Protein AF-A0A8S9N437-F1 (afdb_monomer_lite)

Sequence (147 aa):
MIDHMNKPCNQEIRNRLTKNLKIRWSSGLNLDCKSSNGLSLASIFQLKSTPFFQSKDMLFELHMILFIYALKLREKAMVLASKDMVESTKAYREAGVFDYVCKIGLTDWSYIEKFPELTSPVCSSLKLICLAERQQIRPKRRGQVQF

pLDDT: mean 73.29, std 17.59, range [35.19, 94.38]

Foldseek 3Di:
DPDPPPDCVVVVVLQVVLVPPPDWDFAPQLFPPPPDDDDDPPNRPPPDPTDTDDDSDPLVVVLVVLLVQLVVLQVVLVVCLVPPLVSSLVSLVVSLSLVVLLPSDPVDCVVCNRHVCSHNVNSVVSNVVSVVVSVVSDPDPPDPDDD

Organism: Brassica cretica (NCBI:txid69181)

Radius of gyration: 20.95 Å; chains: 1; bounding box: 48×36×81 Å

Secondary structure (DSSP, 8-state):
-------THHHHHHHHHHHH----B--S--------SSS-HHHHT----PPPB----HHHHHHHHHHHHHHHHHHHHHHHTTT-HHHHHHHHHHGGGHHHHTTS----HHHHHH-GGGSHHHHHHHHHHHHHHHHH-----S-----

Structure (mmCIF, N/CA/C/O backbone):
data_AF-A0A8S9N437-F1
#
_entry.id   AF-A0A8S9N437-F1
#
loop_
_atom_site.group_PDB
_atom_site.id
_atom_site.type_symbol
_atom_site.label_atom_id
_atom_site.label_alt_id
_atom_site.label_comp_id
_atom_site.label_asym_id
_atom_site.label_entity_id
_atom_site.label_seq_id
_atom_site.pdbx_PDB_ins_code
_atom_site.Cartn_x
_atom_site.Cartn_y
_atom_site.Cartn_z
_atom_site.occupancy
_atom_site.B_iso_or_equiv
_atom_site.auth_seq_id
_atom_site.auth_comp_id
_atom_site.auth_asym_id
_atom_site.auth_atom_id
_atom_site.pdbx_PDB_model_num
ATOM 1 N N . MET A 1 1 ? -12.269 -1.962 -41.801 1.00 38.72 1 MET A N 1
ATOM 2 C CA . MET A 1 1 ? -12.223 -0.515 -41.491 1.00 38.72 1 MET A CA 1
ATOM 3 C C . MET A 1 1 ? -12.078 -0.317 -39.977 1.00 38.72 1 MET A C 1
ATOM 5 O O . MET A 1 1 ? -12.965 0.223 -39.334 1.00 38.72 1 MET A O 1
ATOM 9 N N . ILE A 1 2 ? -10.984 -0.816 -39.389 1.00 43.50 2 ILE A N 1
ATOM 10 C CA . ILE A 1 2 ? -10.675 -0.698 -37.951 1.00 43.50 2 ILE A CA 1
ATOM 11 C C . ILE A 1 2 ? -9.172 -0.401 -37.848 1.00 43.50 2 ILE A C 1
ATOM 13 O O . ILE A 1 2 ? -8.406 -1.241 -37.414 1.00 43.50 2 ILE A O 1
ATOM 17 N N . ASP A 1 3 ? -8.738 0.766 -38.329 1.00 45.84 3 ASP A N 1
ATOM 18 C CA . ASP A 1 3 ? -7.312 1.161 -38.297 1.00 45.84 3 ASP A CA 1
ATOM 19 C C . ASP A 1 3 ? -7.077 2.583 -37.755 1.00 45.84 3 ASP A C 1
ATOM 21 O O . ASP A 1 3 ? -5.968 3.105 -37.793 1.00 45.84 3 ASP A O 1
ATOM 25 N N . HIS A 1 4 ? -8.096 3.233 -37.180 1.00 41.16 4 HIS A N 1
ATOM 26 C CA . HIS A 1 4 ? -7.992 4.645 -36.773 1.00 41.16 4 HIS A CA 1
ATOM 27 C C . HIS A 1 4 ? -7.959 4.914 -35.259 1.00 41.16 4 HIS A C 1
ATOM 29 O O . HIS A 1 4 ? -7.945 6.076 -34.856 1.00 41.16 4 HIS A O 1
ATOM 35 N N . MET A 1 5 ? -7.891 3.885 -34.406 1.00 42.06 5 MET A N 1
ATOM 36 C CA . MET A 1 5 ? -7.830 4.077 -32.942 1.00 42.06 5 MET A CA 1
ATOM 37 C C . MET A 1 5 ? -6.407 4.088 -32.356 1.00 42.06 5 MET A C 1
ATOM 39 O O . MET A 1 5 ? -6.234 4.460 -31.198 1.00 42.06 5 MET A O 1
ATOM 43 N N . ASN A 1 6 ? -5.366 3.802 -33.146 1.00 46.22 6 ASN A N 1
ATOM 44 C CA . ASN A 1 6 ? -3.968 3.977 -32.730 1.00 46.22 6 ASN A CA 1
ATOM 45 C C . ASN A 1 6 ? -3.497 5.420 -32.986 1.00 46.22 6 ASN A C 1
ATOM 47 O O . ASN A 1 6 ? -2.620 5.690 -33.805 1.00 46.22 6 ASN A O 1
ATOM 51 N N . LYS A 1 7 ? -4.113 6.392 -32.303 1.00 51.38 7 LYS A N 1
ATOM 52 C CA . LYS A 1 7 ? -3.653 7.788 -32.351 1.00 51.38 7 LYS A CA 1
ATOM 53 C C . LYS A 1 7 ? -2.394 7.960 -31.475 1.00 51.38 7 LYS A C 1
ATOM 55 O O . LYS A 1 7 ? -2.462 7.681 -30.277 1.00 51.38 7 LYS A O 1
ATOM 60 N N . PRO A 1 8 ? -1.293 8.542 -31.993 1.00 50.16 8 PRO A N 1
ATOM 61 C CA . PRO A 1 8 ? -0.076 8.857 -31.221 1.00 50.16 8 PRO A CA 1
ATOM 62 C C . PRO A 1 8 ? -0.289 9.896 -30.098 1.00 50.16 8 PRO A C 1
ATOM 64 O O . PRO A 1 8 ? 0.583 10.098 -29.252 1.00 50.16 8 PRO A O 1
ATOM 67 N N . CYS A 1 9 ? -1.482 10.498 -30.032 1.00 50.41 9 CYS A N 1
ATOM 68 C CA . CYS A 1 9 ? -1.917 11.460 -29.017 1.00 50.41 9 CYS A CA 1
ATOM 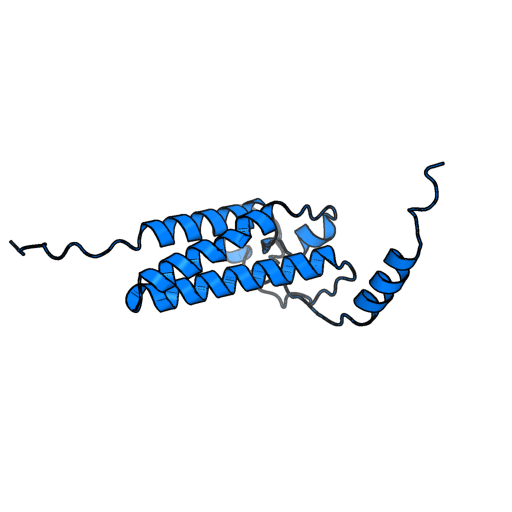69 C C . CYS A 1 9 ? -1.724 10.953 -27.571 1.00 50.41 9 CYS A C 1
ATOM 71 O O . CYS A 1 9 ? -1.392 11.723 -26.672 1.00 50.41 9 CYS A O 1
ATOM 73 N N . ASN A 1 10 ? -1.845 9.640 -27.341 1.00 61.31 10 ASN A N 1
ATOM 74 C CA . ASN A 1 10 ? -1.710 9.062 -26.001 1.00 61.31 10 ASN A CA 1
ATOM 75 C C . ASN A 1 10 ? -0.246 8.843 -25.564 1.00 61.31 10 ASN A C 1
ATOM 77 O O . ASN A 1 10 ? 0.025 8.577 -24.393 1.00 61.31 10 ASN A O 1
ATOM 81 N N . GLN A 1 11 ? 0.716 8.916 -26.488 1.00 64.69 11 GLN A N 1
ATOM 82 C CA . GLN A 1 11 ? 2.136 8.776 -26.158 1.00 64.69 11 GLN A CA 1
ATOM 83 C C . GLN A 1 11 ? 2.769 10.139 -25.877 1.00 64.69 11 GLN A C 1
ATOM 85 O O . GLN A 1 11 ? 3.528 10.278 -24.925 1.00 64.69 11 GLN A O 1
ATOM 90 N N . GLU A 1 12 ? 2.422 11.165 -26.652 1.00 68.38 12 GLU A N 1
ATOM 91 C CA . GLU A 1 12 ? 2.984 12.507 -26.486 1.00 68.38 12 GLU A CA 1
ATOM 92 C C . GLU A 1 12 ? 2.503 13.193 -25.199 1.00 68.38 12 GLU A C 1
ATOM 94 O O . GLU A 1 12 ? 3.316 13.739 -24.452 1.00 68.38 12 GLU A O 1
ATOM 99 N N . ILE A 1 13 ? 1.209 13.084 -24.872 1.00 69.19 13 ILE A N 1
ATOM 100 C CA . ILE A 1 13 ? 0.659 13.577 -23.598 1.00 69.19 13 ILE A CA 1
ATOM 101 C C . ILE A 1 13 ? 1.309 12.847 -22.418 1.00 69.19 13 ILE A C 1
ATOM 103 O O . ILE A 1 13 ? 1.771 13.488 -21.475 1.00 69.19 13 ILE A O 1
ATOM 107 N N . ARG A 1 14 ? 1.419 11.516 -22.498 1.00 65.75 14 ARG A N 1
ATOM 108 C CA . ARG A 1 14 ? 2.092 10.695 -21.483 1.00 65.75 14 ARG A CA 1
ATOM 109 C C . ARG A 1 14 ? 3.543 11.121 -21.294 1.00 65.75 14 ARG A C 1
ATOM 111 O O . ARG A 1 14 ? 3.943 11.354 -20.164 1.00 65.75 14 ARG A O 1
ATOM 118 N N . ASN A 1 15 ? 4.285 11.308 -22.386 1.00 67.44 15 ASN A N 1
ATOM 119 C CA . ASN A 1 15 ? 5.676 11.761 -22.373 1.00 67.44 15 ASN A CA 1
ATOM 120 C C . ASN A 1 15 ? 5.829 13.179 -21.795 1.00 67.44 15 ASN A C 1
ATOM 122 O O . ASN A 1 15 ? 6.826 13.462 -21.134 1.00 67.44 15 ASN A O 1
ATOM 126 N N . ARG A 1 16 ? 4.869 14.088 -22.027 1.00 66.69 16 ARG A N 1
ATOM 127 C CA . ARG A 1 16 ? 4.863 15.430 -21.411 1.00 66.69 16 ARG A CA 1
ATOM 128 C C . ARG A 1 16 ? 4.577 15.370 -19.911 1.00 66.69 16 ARG A C 1
ATOM 130 O O . ARG A 1 16 ? 5.215 16.100 -19.156 1.00 66.69 16 ARG A O 1
ATOM 137 N N . LEU A 1 17 ? 3.654 14.509 -19.483 1.00 65.50 17 LEU A N 1
ATOM 138 C CA . LEU A 1 17 ? 3.345 14.299 -18.067 1.00 65.50 17 LEU A CA 1
ATOM 139 C C . LEU A 1 17 ? 4.536 13.665 -17.331 1.00 65.50 17 LEU A C 1
ATOM 141 O O . LEU A 1 17 ? 4.938 14.169 -16.285 1.00 65.50 17 LEU A O 1
ATOM 145 N N . THR A 1 18 ? 5.180 12.646 -17.911 1.00 63.81 18 THR A N 1
ATOM 146 C CA . THR A 1 18 ? 6.359 11.991 -17.314 1.00 63.81 18 THR A CA 1
ATOM 147 C C . THR A 1 18 ? 7.620 12.840 -17.348 1.00 63.81 18 THR A C 1
ATOM 149 O O . THR A 1 18 ? 8.387 12.798 -16.392 1.00 63.81 18 THR A O 1
ATOM 152 N N . LYS A 1 19 ? 7.847 13.664 -18.384 1.00 65.50 19 LYS A N 1
ATOM 153 C CA . LYS A 1 19 ? 9.018 14.567 -18.432 1.00 65.50 19 LYS A CA 1
ATOM 154 C C . LYS A 1 19 ? 9.063 15.567 -17.273 1.00 65.50 19 LYS A C 1
ATOM 156 O O . LYS A 1 19 ? 10.154 15.976 -16.881 1.00 65.50 19 LYS A O 1
ATOM 161 N N . ASN A 1 20 ? 7.907 15.964 -16.744 1.00 68.50 20 ASN A N 1
ATOM 162 C CA . ASN A 1 20 ? 7.816 16.943 -15.660 1.00 68.50 20 ASN A CA 1
ATOM 163 C C . ASN A 1 20 ? 7.720 16.307 -14.264 1.00 68.50 20 ASN A C 1
ATOM 165 O O . ASN A 1 20 ? 7.876 17.014 -13.268 1.00 68.50 20 ASN A O 1
ATOM 169 N N . LEU A 1 21 ? 7.501 14.991 -14.171 1.00 69.12 21 LEU A N 1
ATOM 170 C CA . LEU A 1 21 ? 7.487 14.266 -12.903 1.00 69.12 21 LEU A CA 1
ATOM 171 C C . LEU A 1 21 ? 8.913 14.150 -12.352 1.00 69.12 21 LEU A C 1
ATOM 173 O O . LEU A 1 21 ? 9.730 13.354 -12.811 1.00 69.12 21 LEU A O 1
ATOM 177 N N . LYS A 1 22 ? 9.213 14.979 -11.348 1.00 76.62 22 LYS A N 1
ATOM 178 C CA . LYS A 1 22 ? 10.481 14.988 -10.598 1.00 76.62 22 LYS A CA 1
ATOM 179 C C . LYS A 1 22 ? 10.322 14.362 -9.211 1.00 76.62 22 LYS A C 1
ATOM 181 O O . LYS A 1 22 ? 10.888 14.859 -8.238 1.00 76.62 22 LYS A O 1
ATOM 186 N N . ILE A 1 23 ? 9.512 13.311 -9.103 1.00 82.56 23 ILE A N 1
ATOM 187 C CA . ILE A 1 23 ? 9.327 12.607 -7.834 1.00 82.56 23 ILE A CA 1
ATOM 188 C C . ILE A 1 23 ? 10.497 11.642 -7.646 1.00 82.56 23 ILE A C 1
ATOM 190 O O . ILE A 1 23 ? 10.893 10.932 -8.567 1.00 82.56 23 ILE A O 1
ATOM 194 N N . ARG A 1 24 ? 11.093 11.666 -6.455 1.00 86.19 24 ARG A N 1
ATOM 195 C CA . ARG A 1 24 ? 12.152 10.743 -6.055 1.00 86.19 24 ARG A CA 1
ATOM 196 C C . ARG A 1 24 ? 11.654 9.919 -4.886 1.00 86.19 24 ARG A C 1
ATOM 198 O O . ARG A 1 24 ? 11.275 10.475 -3.859 1.00 86.19 24 ARG A O 1
ATOM 205 N N . TRP A 1 25 ? 11.700 8.611 -5.056 1.00 86.50 25 TRP A N 1
ATOM 206 C 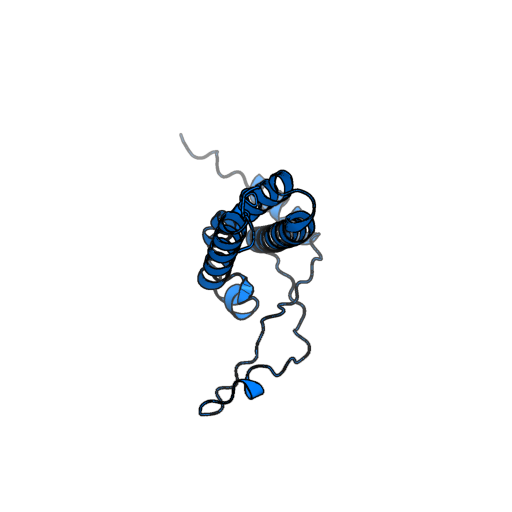CA . TRP A 1 25 ? 11.266 7.631 -4.081 1.00 86.50 25 TRP A CA 1
ATOM 207 C C . TRP A 1 25 ? 12.470 6.958 -3.445 1.00 86.50 25 TRP A C 1
ATOM 209 O O . TRP A 1 25 ? 13.471 6.699 -4.104 1.00 86.50 25 TRP A O 1
ATOM 219 N N . SER A 1 26 ? 12.365 6.652 -2.165 1.00 84.62 26 SER A N 1
ATOM 220 C CA . SER A 1 26 ? 13.325 5.832 -1.436 1.00 84.62 26 SER A CA 1
ATOM 221 C C . SER A 1 26 ? 12.544 4.705 -0.791 1.00 84.62 26 SER A C 1
ATOM 223 O O . SER A 1 26 ? 11.518 4.969 -0.160 1.00 84.62 26 SER A O 1
ATOM 225 N N . SER A 1 27 ? 13.015 3.474 -0.941 1.00 79.88 27 SER A N 1
ATOM 226 C CA . SER A 1 27 ? 12.407 2.355 -0.233 1.00 79.88 27 SER A CA 1
ATOM 227 C C . SER A 1 27 ? 12.917 2.310 1.204 1.00 79.88 27 SER A C 1
ATOM 229 O O . SER A 1 27 ? 14.106 2.502 1.463 1.00 79.88 27 SER A O 1
ATOM 231 N N . GLY A 1 28 ? 12.002 2.073 2.145 1.00 74.50 28 GLY A N 1
ATOM 232 C CA . GLY A 1 28 ? 12.336 1.798 3.546 1.00 74.50 28 GLY A CA 1
ATOM 233 C C . GLY A 1 28 ? 12.683 0.328 3.807 1.00 74.50 28 GLY A C 1
ATOM 234 O O . GLY A 1 28 ? 13.152 0.002 4.893 1.00 74.50 28 GLY A O 1
ATOM 235 N N . LEU A 1 29 ? 12.443 -0.549 2.826 1.00 70.12 29 LEU A N 1
ATOM 236 C CA . LEU A 1 29 ? 12.676 -1.993 2.897 1.00 70.12 29 LEU A CA 1
ATOM 237 C C . LEU A 1 29 ? 13.779 -2.462 1.938 1.00 70.12 29 LEU A C 1
ATOM 239 O O . LEU A 1 29 ? 13.970 -3.667 1.785 1.00 70.12 29 LEU A O 1
ATOM 243 N N . ASN A 1 30 ? 14.503 -1.540 1.296 1.00 64.81 30 ASN A N 1
ATOM 244 C CA . ASN A 1 30 ? 15.673 -1.852 0.481 1.00 64.81 30 ASN A CA 1
ATOM 245 C C . ASN A 1 30 ? 16.803 -2.310 1.409 1.00 64.81 30 ASN A C 1
ATOM 247 O O . ASN A 1 30 ? 17.610 -1.524 1.905 1.00 64.81 30 ASN A O 1
ATOM 251 N N . LEU A 1 31 ? 16.747 -3.595 1.735 1.00 57.50 31 LEU A N 1
ATOM 252 C CA . LEU A 1 31 ? 17.716 -4.300 2.544 1.00 57.50 31 LEU A CA 1
ATOM 253 C C . LEU A 1 31 ? 18.725 -4.886 1.565 1.00 57.50 31 LEU A C 1
ATOM 255 O O . LEU A 1 31 ? 18.382 -5.719 0.726 1.00 57.50 31 LEU A O 1
ATOM 259 N N . ASP A 1 32 ? 19.970 -4.436 1.665 1.00 52.19 32 ASP A N 1
ATOM 260 C CA . ASP A 1 32 ? 21.079 -5.014 0.919 1.00 52.19 32 ASP A CA 1
ATOM 261 C C . ASP A 1 32 ? 21.391 -6.370 1.576 1.00 52.19 32 ASP A C 1
ATOM 263 O O . ASP A 1 32 ? 22.220 -6.485 2.483 1.00 52.19 32 ASP A O 1
ATOM 267 N N . CYS A 1 33 ? 20.617 -7.395 1.207 1.00 44.94 33 CYS A N 1
ATOM 268 C CA . CYS A 1 33 ? 20.703 -8.740 1.762 1.00 44.94 33 CYS A CA 1
ATOM 269 C C . CYS A 1 33 ? 22.008 -9.402 1.308 1.00 44.94 33 CYS A C 1
ATOM 271 O O . CYS A 1 33 ? 22.023 -10.253 0.419 1.00 44.94 33 CYS A O 1
ATOM 273 N N . LYS A 1 34 ? 23.135 -9.047 1.930 1.00 45.25 34 LYS A N 1
ATOM 274 C CA . LYS A 1 34 ? 24.327 -9.886 1.845 1.00 45.25 34 LYS A CA 1
ATOM 275 C C . LYS A 1 34 ? 23.993 -11.198 2.536 1.00 45.25 34 LYS A C 1
ATOM 277 O O . LYS A 1 34 ? 23.784 -11.223 3.746 1.00 45.25 34 LYS A O 1
ATOM 282 N N . SER A 1 35 ? 23.936 -12.279 1.762 1.00 41.00 35 SER A N 1
ATOM 283 C CA . SER A 1 35 ? 23.831 -13.644 2.276 1.00 41.00 35 SER A CA 1
ATOM 284 C C . SER A 1 35 ? 25.073 -13.964 3.113 1.00 41.00 35 SER A C 1
ATOM 286 O O . SER A 1 35 ? 26.029 -14.558 2.626 1.00 41.00 35 SER A O 1
ATOM 288 N N . SER A 1 36 ? 25.091 -13.529 4.372 1.00 44.12 36 SER A N 1
ATOM 289 C CA . SER A 1 36 ? 26.020 -14.023 5.377 1.00 44.12 36 SER A CA 1
ATOM 290 C C . SER A 1 36 ? 25.347 -15.199 6.065 1.00 44.12 36 SER A C 1
ATOM 292 O O . SER A 1 36 ? 24.283 -15.046 6.663 1.00 44.12 36 SER A O 1
ATOM 294 N N . ASN A 1 37 ? 25.963 -16.361 5.918 1.00 47.84 37 ASN A N 1
ATOM 295 C CA . ASN A 1 37 ? 25.567 -17.660 6.439 1.00 47.84 37 ASN A CA 1
ATOM 296 C C . ASN A 1 37 ? 24.818 -17.575 7.784 1.00 47.84 37 ASN A C 1
ATOM 298 O O . ASN A 1 37 ? 25.361 -17.073 8.761 1.00 47.84 37 ASN A O 1
ATOM 302 N N . GLY A 1 38 ? 23.600 -18.123 7.816 1.00 52.38 38 GLY A N 1
ATOM 303 C CA . GLY A 1 38 ? 22.934 -18.635 9.017 1.00 52.38 38 GLY A CA 1
ATOM 304 C C . GLY A 1 38 ? 22.563 -17.631 10.119 1.00 52.38 38 GLY A C 1
ATOM 305 O O . GLY A 1 38 ? 23.382 -17.257 10.948 1.00 52.38 38 GLY A O 1
ATOM 306 N N . LEU A 1 39 ? 21.259 -17.360 10.233 1.00 49.50 39 LEU A N 1
ATOM 307 C CA . LEU A 1 39 ? 20.541 -17.052 11.487 1.00 49.50 39 LEU A CA 1
ATOM 308 C C . LEU A 1 39 ? 20.698 -15.664 12.138 1.00 49.50 39 LEU A C 1
ATOM 310 O O . LEU A 1 39 ? 20.004 -15.401 13.119 1.00 49.50 39 LEU A O 1
ATOM 314 N N . SER A 1 40 ? 21.495 -14.738 11.604 1.00 47.62 40 SER A N 1
ATOM 315 C CA . SER A 1 40 ? 21.533 -13.372 12.150 1.00 47.62 40 SER A CA 1
ATOM 316 C C . SER A 1 40 ? 20.550 -12.438 11.434 1.00 47.62 40 SER A C 1
ATOM 318 O O . SER A 1 40 ? 20.850 -11.887 10.380 1.00 47.62 40 SER A O 1
ATOM 320 N N . LEU A 1 41 ? 19.378 -12.192 12.034 1.00 49.62 41 LEU A N 1
ATOM 321 C CA . LEU A 1 41 ? 18.489 -11.088 11.623 1.00 49.62 41 LEU A CA 1
ATOM 322 C C . LEU A 1 41 ? 19.192 -9.720 11.733 1.00 49.62 41 LEU A C 1
ATOM 324 O O . LEU A 1 41 ? 18.832 -8.784 11.028 1.00 49.62 41 LEU A O 1
ATOM 328 N N . ALA A 1 42 ? 20.224 -9.602 12.577 1.00 48.12 42 ALA A N 1
ATOM 329 C CA . ALA A 1 42 ? 20.947 -8.356 12.814 1.00 48.12 42 ALA A CA 1
ATOM 330 C C . ALA A 1 42 ? 21.846 -7.924 11.639 1.00 48.12 42 ALA A C 1
ATOM 332 O O . ALA A 1 42 ? 22.106 -6.732 11.491 1.00 48.12 42 ALA A O 1
ATOM 333 N N . SER A 1 43 ? 22.298 -8.846 10.778 1.00 47.66 43 SER A N 1
ATOM 334 C CA . SER A 1 43 ? 23.051 -8.492 9.562 1.00 47.66 43 SER A CA 1
ATOM 335 C C . SER A 1 43 ? 22.155 -8.102 8.381 1.00 47.66 43 SER A C 1
ATOM 337 O O . SER A 1 43 ? 22.643 -7.461 7.453 1.00 47.66 43 SER A O 1
ATOM 339 N N . ILE A 1 44 ? 20.855 -8.421 8.437 1.00 51.94 44 ILE A N 1
ATOM 340 C CA . ILE A 1 44 ? 19.857 -8.071 7.410 1.00 51.94 44 ILE A CA 1
ATOM 341 C C . ILE A 1 44 ? 19.507 -6.576 7.474 1.00 51.94 44 ILE A C 1
ATOM 343 O O . ILE A 1 44 ? 19.315 -5.943 6.442 1.00 51.94 44 ILE A O 1
ATOM 347 N N . PHE A 1 45 ? 19.492 -5.977 8.668 1.00 51.00 45 PHE A N 1
ATOM 348 C CA . PHE A 1 45 ? 19.106 -4.576 8.881 1.00 51.00 45 PHE A CA 1
ATOM 349 C C . PHE A 1 45 ? 20.289 -3.596 8.881 1.00 51.00 45 PHE A C 1
ATOM 351 O O . PHE A 1 45 ? 20.326 -2.662 9.684 1.00 51.00 45 PHE A O 1
ATOM 358 N N . GLN A 1 46 ? 21.264 -3.758 7.980 1.00 50.84 46 GLN A N 1
ATOM 359 C CA . GLN A 1 46 ? 22.206 -2.664 7.723 1.00 50.84 46 GLN A CA 1
ATOM 360 C C . GLN A 1 46 ? 21.496 -1.582 6.908 1.00 50.84 46 GLN A C 1
ATOM 362 O O . GLN A 1 46 ? 21.553 -1.568 5.681 1.00 50.84 46 GLN A O 1
ATOM 367 N N . LEU A 1 47 ? 20.818 -0.672 7.613 1.00 50.69 47 LEU A N 1
ATOM 368 C CA . LEU A 1 47 ? 20.181 0.519 7.058 1.00 50.69 47 LEU A CA 1
ATOM 369 C C . LEU A 1 47 ? 21.263 1.484 6.538 1.00 50.69 47 LEU A C 1
ATOM 371 O O . LEU A 1 47 ? 21.581 2.496 7.159 1.00 50.69 47 LEU A O 1
ATOM 375 N N . LYS A 1 48 ? 21.902 1.156 5.412 1.00 53.53 48 LYS A N 1
ATOM 376 C CA . LYS A 1 48 ? 22.639 2.155 4.636 1.00 53.53 48 LYS A CA 1
ATOM 377 C C . LYS A 1 48 ? 21.630 3.107 4.000 1.00 53.53 48 LYS A C 1
ATOM 379 O O . LYS A 1 48 ? 20.508 2.713 3.703 1.00 53.53 48 LYS A O 1
ATOM 384 N N . SER A 1 49 ? 22.051 4.358 3.805 1.00 56.91 49 SER A N 1
ATOM 385 C CA . SER A 1 49 ? 21.300 5.380 3.064 1.00 56.91 49 SER A CA 1
ATOM 386 C C . SER A 1 49 ? 20.701 4.769 1.795 1.00 56.91 49 SER A C 1
ATOM 388 O O . SER A 1 49 ? 21.448 4.372 0.896 1.00 56.91 49 SER A O 1
ATOM 390 N N . THR A 1 50 ? 19.374 4.629 1.750 1.00 61.94 50 THR A N 1
ATOM 391 C CA . THR A 1 50 ? 18.708 4.018 0.604 1.00 61.94 50 THR A CA 1
ATOM 392 C C . THR A 1 50 ? 18.740 5.009 -0.558 1.00 61.94 50 THR A C 1
ATOM 394 O O . THR A 1 50 ? 18.362 6.175 -0.398 1.00 61.94 50 THR A O 1
ATOM 397 N N . PRO A 1 51 ? 19.258 4.608 -1.732 1.00 73.19 51 PRO A N 1
ATOM 398 C CA . PRO A 1 51 ? 19.401 5.522 -2.851 1.00 73.19 51 PRO A CA 1
ATOM 399 C C . PRO A 1 51 ? 18.023 5.989 -3.320 1.00 73.19 51 PRO A C 1
ATOM 401 O O . PRO A 1 51 ? 17.089 5.200 -3.462 1.00 73.19 51 PRO A O 1
ATOM 404 N N . PHE A 1 52 ? 17.905 7.287 -3.593 1.00 80.88 52 PHE A N 1
ATOM 405 C CA . PHE A 1 52 ? 16.708 7.826 -4.220 1.00 80.88 52 PHE A CA 1
ATOM 406 C C . PHE A 1 52 ? 16.611 7.341 -5.663 1.00 80.88 52 PHE A C 1
ATOM 408 O O . PHE A 1 52 ? 17.553 7.466 -6.446 1.00 80.88 52 PHE A O 1
ATOM 415 N N . PHE A 1 53 ? 15.436 6.853 -6.026 1.00 80.62 53 PHE A N 1
ATOM 416 C CA . PHE A 1 53 ? 15.107 6.369 -7.347 1.00 80.62 53 PHE A CA 1
ATOM 417 C C . PHE A 1 53 ? 13.985 7.212 -7.954 1.00 80.62 53 PHE A C 1
ATOM 419 O O . PHE A 1 53 ? 12.991 7.530 -7.303 1.00 80.62 53 PHE A O 1
ATOM 426 N N . GLN A 1 54 ? 14.153 7.582 -9.217 1.00 82.94 54 GLN A N 1
ATOM 427 C CA . GLN A 1 54 ? 13.141 8.282 -9.997 1.00 82.94 54 GLN A CA 1
ATOM 428 C C . GLN A 1 54 ? 12.663 7.347 -11.101 1.00 82.94 54 GLN A C 1
ATOM 430 O O . GLN A 1 54 ? 13.473 6.871 -11.900 1.00 82.94 54 GLN A O 1
ATOM 435 N N . SER A 1 55 ? 11.355 7.111 -11.160 1.00 79.81 55 SER A N 1
ATOM 436 C CA . SER A 1 55 ? 10.747 6.376 -12.260 1.00 79.81 55 SER A CA 1
ATOM 437 C C . SER A 1 55 ? 10.293 7.334 -13.355 1.00 79.81 55 SER A C 1
ATOM 439 O O . SER A 1 55 ? 9.919 8.477 -13.101 1.00 79.81 55 SER A O 1
ATOM 441 N N . LYS A 1 56 ? 10.326 6.863 -14.603 1.00 79.75 56 LYS A N 1
ATOM 442 C CA . LYS A 1 56 ? 9.647 7.524 -15.731 1.00 79.75 56 LYS A CA 1
ATOM 443 C C . LYS A 1 56 ? 8.337 6.822 -16.090 1.00 79.75 56 LYS A C 1
ATOM 445 O O . LYS A 1 56 ? 7.679 7.227 -17.045 1.00 79.75 56 LYS A O 1
ATOM 450 N N . ASP A 1 57 ? 7.981 5.767 -15.363 1.00 80.06 57 ASP A N 1
ATOM 451 C CA . ASP A 1 57 ? 6.774 4.987 -15.593 1.00 80.06 57 ASP A CA 1
ATOM 452 C C . ASP A 1 57 ? 5.615 5.520 -14.740 1.00 80.06 57 ASP A C 1
ATOM 454 O O . ASP A 1 57 ? 5.633 5.451 -13.512 1.00 80.06 57 ASP A O 1
ATOM 458 N N . MET A 1 58 ? 4.571 6.021 -15.406 1.00 82.06 58 MET A N 1
ATOM 459 C CA . MET A 1 58 ? 3.351 6.506 -14.752 1.00 82.06 58 MET A CA 1
ATOM 460 C C . MET A 1 58 ? 2.651 5.430 -13.921 1.00 82.06 58 MET A C 1
ATOM 462 O O . MET A 1 58 ? 2.030 5.762 -12.914 1.00 82.06 58 MET A O 1
ATOM 466 N N . LEU A 1 59 ? 2.707 4.161 -14.341 1.00 82.31 59 LEU A N 1
ATOM 467 C CA . LEU A 1 59 ? 2.067 3.072 -13.604 1.00 82.31 59 LEU A CA 1
ATOM 468 C C . LEU A 1 59 ? 2.795 2.795 -12.290 1.00 82.31 59 LEU A C 1
ATOM 470 O O . LEU A 1 59 ? 2.141 2.489 -11.293 1.00 82.31 59 LEU A O 1
ATOM 474 N N . PHE A 1 60 ? 4.121 2.949 -12.273 1.00 83.50 60 PHE A N 1
ATOM 475 C CA . PHE A 1 60 ? 4.910 2.890 -11.045 1.00 83.50 60 PHE A CA 1
ATOM 476 C C . PHE A 1 60 ? 4.582 4.067 -10.116 1.00 83.50 60 PHE A C 1
ATOM 478 O O . PHE A 1 60 ? 4.322 3.867 -8.933 1.00 83.50 60 PHE A O 1
ATOM 485 N N . GLU A 1 61 ? 4.531 5.291 -10.647 1.00 86.00 61 GLU A N 1
ATOM 486 C CA . GLU A 1 61 ? 4.194 6.482 -9.853 1.00 86.00 61 GLU A CA 1
ATOM 487 C C . GLU A 1 61 ? 2.791 6.375 -9.234 1.00 86.00 61 GLU A C 1
ATOM 489 O O . GLU A 1 61 ? 2.599 6.630 -8.043 1.00 86.00 61 GLU A O 1
ATOM 494 N N . LEU A 1 62 ? 1.807 5.922 -10.018 1.00 85.44 62 LEU A N 1
ATOM 495 C CA . LEU A 1 62 ? 0.449 5.677 -9.534 1.00 85.44 62 LEU A CA 1
ATOM 496 C C . LEU A 1 62 ? 0.423 4.604 -8.438 1.00 85.44 62 LEU A C 1
ATOM 498 O O . LEU A 1 62 ? -0.256 4.785 -7.428 1.00 85.44 62 LEU A O 1
ATOM 502 N N . HIS A 1 63 ? 1.172 3.513 -8.610 1.00 86.19 63 HIS A N 1
ATOM 503 C CA . HIS A 1 63 ? 1.324 2.482 -7.584 1.00 86.19 63 HIS A CA 1
ATOM 504 C C . HIS A 1 63 ? 1.852 3.041 -6.271 1.00 86.19 63 HIS A C 1
ATOM 506 O O . HIS A 1 63 ? 1.251 2.800 -5.226 1.00 86.19 63 HIS A O 1
ATOM 512 N N . MET A 1 64 ? 2.954 3.794 -6.329 1.00 87.38 64 MET A N 1
ATOM 513 C CA . MET A 1 64 ? 3.583 4.389 -5.151 1.00 87.38 64 MET A CA 1
ATOM 514 C C . MET A 1 64 ? 2.609 5.299 -4.405 1.00 87.38 64 MET A C 1
ATOM 516 O O . MET A 1 64 ? 2.452 5.189 -3.188 1.00 87.38 64 MET A O 1
ATOM 520 N N . ILE A 1 65 ? 1.900 6.162 -5.135 1.00 90.19 65 ILE A N 1
ATOM 521 C CA . ILE A 1 65 ? 0.921 7.080 -4.548 1.00 90.19 65 ILE A CA 1
ATOM 522 C C . ILE A 1 65 ? -0.239 6.309 -3.906 1.00 90.19 65 ILE A C 1
ATOM 524 O O . ILE A 1 65 ? -0.615 6.615 -2.774 1.00 90.19 65 ILE A O 1
ATOM 528 N N . LEU A 1 66 ? -0.790 5.297 -4.584 1.00 90.31 66 LEU A N 1
ATOM 529 C CA . LEU A 1 66 ? -1.879 4.478 -4.042 1.00 90.31 66 LEU A CA 1
ATOM 530 C C . LEU A 1 66 ? -1.442 3.690 -2.805 1.00 90.31 66 LEU A C 1
ATOM 532 O O . LEU A 1 66 ? -2.203 3.603 -1.842 1.00 90.31 66 LEU A O 1
ATOM 536 N N . PHE A 1 67 ? -0.220 3.158 -2.805 1.00 89.06 67 PHE A N 1
ATOM 537 C CA . PHE A 1 67 ? 0.352 2.452 -1.664 1.00 89.06 67 PHE A CA 1
ATOM 538 C C . PHE A 1 67 ? 0.477 3.371 -0.439 1.00 89.06 67 PHE A C 1
ATOM 540 O O . PHE A 1 67 ? 0.002 3.036 0.647 1.00 89.06 67 PHE A O 1
ATOM 547 N N . ILE A 1 68 ? 1.034 4.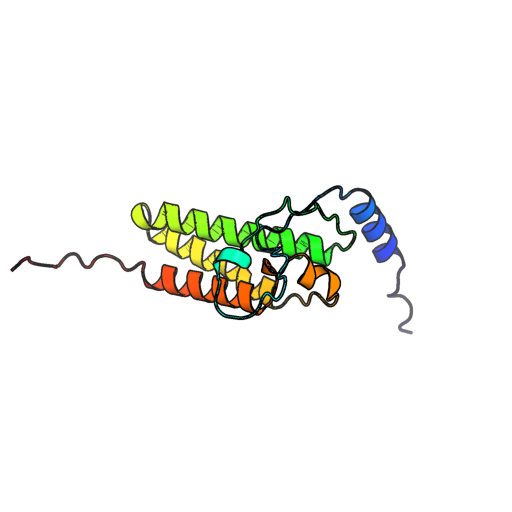574 -0.614 1.00 91.31 68 ILE A N 1
ATOM 548 C CA . ILE A 1 68 ? 1.157 5.566 0.466 1.00 91.31 68 ILE A CA 1
ATOM 549 C C . ILE A 1 68 ? -0.217 6.039 0.942 1.00 91.31 68 ILE A C 1
ATOM 551 O O . ILE A 1 68 ? -0.443 6.180 2.145 1.00 91.31 68 ILE A O 1
ATOM 555 N N . TYR A 1 69 ? -1.155 6.259 0.022 1.00 93.38 69 TYR A N 1
ATOM 556 C CA . TYR A 1 69 ? -2.524 6.631 0.362 1.00 93.38 69 TYR A CA 1
ATOM 557 C C . TYR A 1 69 ? -3.202 5.560 1.229 1.00 93.38 69 TYR A C 1
ATOM 559 O O . TYR A 1 69 ? -3.790 5.882 2.262 1.00 93.38 69 TYR A O 1
ATOM 567 N N . ALA A 1 70 ? -3.048 4.284 0.872 1.00 92.00 70 ALA A N 1
ATOM 568 C CA . ALA A 1 70 ? -3.550 3.155 1.647 1.00 92.00 70 ALA A CA 1
ATOM 569 C C . ALA A 1 70 ? -2.958 3.114 3.066 1.00 92.00 70 ALA A C 1
ATOM 571 O O . ALA A 1 70 ? -3.687 2.939 4.047 1.00 92.00 70 ALA A O 1
ATOM 572 N N . LEU A 1 71 ? -1.643 3.337 3.186 1.00 91.94 71 LEU A N 1
ATOM 573 C CA . LEU A 1 71 ? -0.958 3.432 4.476 1.00 91.94 71 LEU A CA 1
ATOM 574 C C . LEU A 1 71 ? -1.503 4.586 5.322 1.00 91.94 71 LEU A C 1
ATOM 576 O O . LEU A 1 71 ? -1.768 4.400 6.509 1.00 91.94 71 LEU A O 1
ATOM 580 N N . LYS A 1 72 ? -1.730 5.756 4.717 1.00 94.31 72 LYS A N 1
ATOM 581 C CA . LYS A 1 72 ? -2.296 6.920 5.411 1.00 94.31 72 LYS A CA 1
ATOM 582 C C . LYS A 1 72 ? -3.732 6.691 5.873 1.00 94.31 72 LYS A C 1
ATOM 584 O O . LYS A 1 72 ? -4.092 7.129 6.964 1.00 94.31 72 LYS A O 1
ATOM 589 N N . LEU A 1 73 ? -4.540 5.970 5.098 1.00 94.38 73 LEU A N 1
ATOM 590 C CA . LEU A 1 73 ? -5.881 5.562 5.520 1.00 94.38 73 LEU A CA 1
ATOM 591 C C . LEU A 1 73 ? -5.839 4.604 6.711 1.00 94.38 73 LEU A C 1
ATOM 593 O O . LEU A 1 73 ? -6.603 4.788 7.657 1.00 94.38 73 LEU A O 1
ATOM 597 N N . ARG A 1 74 ? -4.924 3.626 6.704 1.00 93.31 74 ARG A N 1
ATOM 598 C CA . ARG A 1 74 ? -4.711 2.732 7.851 1.00 93.31 74 ARG A CA 1
ATOM 599 C C . ARG A 1 74 ? -4.276 3.510 9.094 1.00 93.31 74 ARG A C 1
ATOM 601 O O . ARG A 1 74 ? -4.860 3.327 10.155 1.00 93.31 74 ARG A O 1
ATOM 608 N N . GLU A 1 75 ? -3.299 4.406 8.961 1.00 93.69 75 GLU A N 1
ATOM 609 C CA . GLU A 1 75 ? -2.829 5.267 10.056 1.00 93.69 75 GLU A CA 1
ATOM 610 C C . GLU A 1 75 ? -3.980 6.105 10.636 1.00 93.69 75 GLU A C 1
ATOM 612 O O . GLU A 1 75 ? -4.209 6.110 11.847 1.00 93.69 75 GLU A O 1
ATOM 617 N N . LYS A 1 76 ? -4.782 6.738 9.770 1.00 93.88 76 LYS A N 1
ATOM 618 C CA . LYS A 1 76 ? -5.997 7.457 10.174 1.00 93.88 76 LYS A CA 1
ATOM 619 C C . LYS A 1 76 ? -6.966 6.540 10.927 1.00 93.88 76 LYS A C 1
ATOM 621 O O . LYS A 1 76 ? -7.496 6.933 11.965 1.00 93.88 76 LYS A O 1
ATOM 626 N N . ALA A 1 77 ? -7.193 5.327 10.430 1.00 93.19 77 ALA A N 1
ATOM 627 C CA . ALA A 1 77 ? -8.093 4.367 11.055 1.00 93.19 77 ALA A CA 1
ATOM 628 C C . ALA A 1 77 ? -7.626 3.971 12.465 1.00 93.19 77 ALA A C 1
ATOM 630 O O . ALA A 1 77 ? -8.444 3.928 13.384 1.00 93.19 77 ALA A O 1
ATOM 631 N N . MET A 1 78 ? -6.321 3.769 12.665 1.00 91.81 78 MET A N 1
ATOM 632 C CA . MET A 1 78 ? -5.729 3.496 13.980 1.00 91.81 78 MET A CA 1
ATOM 633 C C . MET A 1 78 ? -5.945 4.640 14.968 1.00 91.81 78 MET A C 1
ATOM 635 O O . MET A 1 78 ? -6.369 4.403 16.097 1.00 91.81 78 MET A O 1
ATOM 639 N N . VAL A 1 79 ? -5.706 5.882 14.538 1.00 93.81 79 VAL A N 1
ATOM 640 C CA . VAL A 1 79 ? -5.907 7.073 15.382 1.00 93.81 79 VAL A CA 1
ATOM 641 C C . VAL A 1 79 ? -7.377 7.237 15.778 1.00 93.81 79 VAL A C 1
ATOM 643 O O . VAL A 1 79 ? -7.677 7.689 16.885 1.00 93.81 79 VAL A O 1
ATOM 646 N N . LEU A 1 80 ? -8.300 6.868 14.887 1.00 92.12 80 LEU A N 1
ATOM 647 C CA . LEU A 1 80 ? -9.739 6.950 15.130 1.00 92.12 80 LEU A CA 1
ATOM 648 C C . LEU A 1 80 ? -10.288 5.775 15.940 1.00 92.12 80 LEU A C 1
ATOM 650 O O . LEU A 1 80 ? -11.342 5.927 16.546 1.00 92.12 80 LEU A O 1
ATOM 654 N N . ALA A 1 81 ? -9.600 4.631 16.002 1.00 88.69 81 ALA A N 1
ATOM 655 C CA . ALA A 1 81 ? -10.132 3.404 16.602 1.00 88.69 81 ALA A CA 1
ATOM 656 C C . ALA A 1 81 ? -10.601 3.579 18.059 1.00 88.69 81 ALA A C 1
ATOM 658 O O . ALA A 1 81 ? -11.563 2.938 18.477 1.00 88.69 81 ALA A O 1
ATOM 659 N N . SER A 1 82 ? -9.957 4.469 18.820 1.00 84.50 82 SER A N 1
ATOM 660 C CA . SER A 1 82 ? -10.324 4.796 20.205 1.00 84.50 82 SER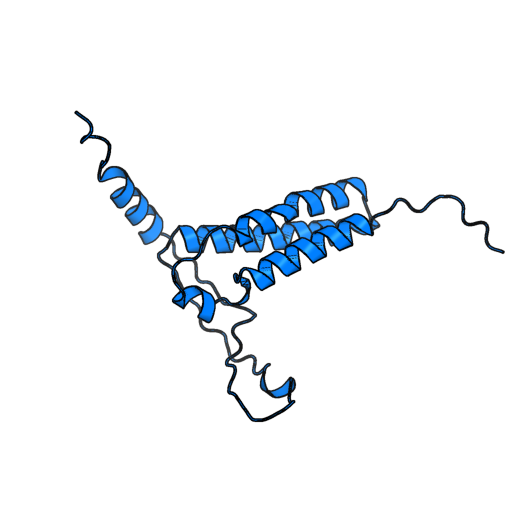 A CA 1
ATOM 661 C C . SER A 1 82 ? -11.294 5.976 20.349 1.00 84.50 82 SER A C 1
ATOM 663 O O . SER A 1 82 ? -11.864 6.151 21.424 1.00 84.50 82 SER A O 1
ATOM 665 N N . LYS A 1 83 ? -11.483 6.784 19.298 1.00 90.38 83 LYS A N 1
ATOM 666 C CA . LYS A 1 83 ? -12.273 8.030 19.321 1.00 90.38 83 LYS A CA 1
ATOM 667 C C . LYS A 1 83 ? -13.636 7.868 18.657 1.00 90.38 83 LYS A C 1
ATOM 669 O O . LYS A 1 83 ? -14.646 8.265 19.222 1.00 90.38 83 LYS A O 1
ATOM 674 N N . ASP A 1 84 ? -13.647 7.276 17.469 1.00 90.75 84 ASP A N 1
ATOM 675 C CA . ASP A 1 84 ? -14.832 7.044 16.656 1.00 90.75 84 ASP A CA 1
ATOM 676 C C . ASP A 1 84 ? -14.683 5.714 15.908 1.00 90.75 84 ASP A C 1
ATOM 678 O O . ASP A 1 84 ? -13.980 5.586 14.900 1.00 90.75 84 ASP A O 1
ATOM 682 N N . MET A 1 85 ? -15.371 4.696 16.423 1.00 89.56 85 MET A N 1
ATOM 683 C CA . MET A 1 85 ? -15.347 3.350 15.854 1.00 89.56 85 MET A CA 1
ATOM 684 C C . MET A 1 85 ? -15.948 3.298 14.443 1.00 89.56 85 MET A C 1
ATOM 686 O O . MET A 1 85 ? -15.529 2.467 13.634 1.00 89.56 85 MET A O 1
ATOM 690 N N . VAL A 1 86 ? -16.921 4.160 14.130 1.00 91.00 86 VAL A N 1
ATOM 691 C CA . VAL A 1 86 ? -17.607 4.170 12.832 1.00 91.00 86 VAL A CA 1
ATOM 692 C C . VAL A 1 86 ? -16.681 4.751 11.774 1.00 91.00 86 VAL A C 1
ATOM 694 O O . VAL A 1 86 ? -16.454 4.115 10.740 1.00 91.00 86 VAL A O 1
ATOM 697 N N . GLU A 1 87 ? -16.080 5.910 12.049 1.00 92.25 87 GLU A N 1
ATOM 698 C CA . GLU A 1 87 ? -15.113 6.506 11.127 1.00 92.25 87 GLU A CA 1
ATOM 699 C C . GLU A 1 87 ? -13.845 5.659 10.989 1.00 92.25 87 GLU A C 1
ATOM 701 O O . GLU A 1 87 ? -13.324 5.514 9.881 1.00 92.25 87 GLU A O 1
ATOM 706 N N . SER A 1 88 ? -13.380 5.032 12.073 1.00 91.50 88 SER A N 1
ATOM 707 C CA . SER A 1 88 ? -12.256 4.094 12.020 1.00 91.50 88 SER A CA 1
ATOM 708 C C . SER A 1 88 ? -12.559 2.897 11.113 1.00 91.50 88 SER A C 1
ATOM 710 O O . SER A 1 88 ? -11.785 2.579 10.207 1.00 91.50 88 SER A O 1
ATOM 712 N N . THR A 1 89 ? -13.733 2.277 11.271 1.00 91.50 89 THR A N 1
ATOM 713 C CA . THR A 1 89 ? -14.169 1.150 10.430 1.00 91.50 89 THR A CA 1
ATOM 714 C C . THR A 1 89 ? -14.276 1.552 8.958 1.00 91.50 89 THR A C 1
ATOM 716 O O . THR A 1 89 ? -13.887 0.780 8.073 1.00 91.50 89 THR A O 1
ATOM 719 N N . LYS A 1 90 ? -14.772 2.766 8.683 1.00 93.81 90 LYS A N 1
ATOM 720 C CA . LYS A 1 90 ? -14.827 3.337 7.333 1.00 93.81 90 LYS A CA 1
ATOM 721 C C . LYS A 1 90 ? -13.424 3.519 6.748 1.00 93.81 90 LYS A C 1
ATOM 723 O O . LYS A 1 90 ? -13.179 3.044 5.643 1.00 93.81 90 LYS A O 1
ATOM 728 N N . ALA A 1 91 ? -12.496 4.109 7.497 1.00 92.44 91 ALA A N 1
ATOM 729 C CA . ALA A 1 91 ? -11.119 4.311 7.051 1.00 92.44 91 ALA A CA 1
ATOM 730 C C . ALA A 1 91 ? -10.393 2.979 6.768 1.00 92.44 91 ALA A C 1
ATOM 732 O O . ALA A 1 91 ? -9.749 2.848 5.728 1.00 92.44 91 ALA A O 1
ATOM 733 N N . TYR A 1 92 ? -10.573 1.943 7.600 1.00 92.44 92 TYR A N 1
ATOM 734 C CA . TYR A 1 92 ? -10.049 0.599 7.299 1.00 92.44 92 TYR A CA 1
ATOM 735 C C . TYR A 1 92 ? -10.668 -0.023 6.041 1.00 92.44 92 TYR A C 1
ATOM 737 O O . TYR A 1 92 ? -10.007 -0.783 5.333 1.00 92.44 92 TYR A O 1
ATOM 745 N N . ARG A 1 93 ? -11.941 0.268 5.744 1.00 91.06 93 ARG A N 1
ATOM 746 C CA . ARG A 1 93 ? -12.589 -0.188 4.507 1.00 91.06 93 ARG A CA 1
ATOM 747 C C . ARG A 1 93 ? -11.979 0.488 3.281 1.00 91.06 93 ARG A C 1
ATOM 749 O O . ARG A 1 93 ? -11.722 -0.195 2.296 1.00 91.06 93 ARG A O 1
ATOM 756 N N . GLU A 1 94 ? -11.732 1.792 3.358 1.00 90.94 94 GLU A N 1
ATOM 757 C CA . GLU A 1 94 ? -11.074 2.570 2.301 1.00 90.94 94 GLU A CA 1
ATOM 758 C C . GLU A 1 94 ? -9.617 2.125 2.102 1.00 90.94 94 GLU A C 1
ATOM 760 O O . GLU A 1 94 ? -9.164 1.984 0.966 1.00 90.94 94 GLU A O 1
ATOM 765 N N . ALA A 1 95 ? -8.909 1.776 3.186 1.00 90.69 95 ALA A N 1
ATOM 766 C CA . ALA A 1 95 ? -7.577 1.166 3.122 1.00 90.69 95 ALA A CA 1
ATOM 767 C C . ALA A 1 95 ? -7.572 -0.182 2.367 1.00 90.69 95 ALA A C 1
ATOM 769 O O . ALA A 1 95 ? -6.517 -0.669 1.966 1.00 90.69 95 ALA A O 1
ATOM 770 N N . GLY A 1 96 ? -8.746 -0.761 2.084 1.00 86.31 96 GLY A N 1
ATOM 771 C CA . GLY A 1 96 ? -8.919 -1.885 1.165 1.00 86.31 96 GLY A CA 1
ATOM 772 C C . GLY A 1 96 ? -8.402 -1.629 -0.256 1.00 86.31 96 GLY A C 1
ATOM 773 O O . GLY A 1 96 ? -8.247 -2.592 -1.004 1.00 86.31 96 GLY A O 1
ATOM 774 N N . VAL A 1 97 ? -8.054 -0.385 -0.615 1.00 87.06 97 VAL A N 1
ATOM 775 C CA . VAL A 1 97 ? -7.295 -0.058 -1.835 1.00 87.06 97 VAL A CA 1
ATOM 776 C C . VAL A 1 97 ? -5.987 -0.859 -1.960 1.00 87.06 97 VAL A C 1
ATOM 778 O O . VAL A 1 97 ? -5.543 -1.095 -3.081 1.00 87.06 97 VAL A O 1
ATOM 781 N N . PHE A 1 98 ? -5.425 -1.390 -0.861 1.00 84.06 98 PHE A N 1
ATOM 782 C CA . PHE A 1 98 ? -4.335 -2.376 -0.923 1.00 84.06 98 PHE A CA 1
ATOM 783 C C . PHE A 1 98 ? -4.661 -3.572 -1.833 1.00 84.06 98 PHE A C 1
ATOM 785 O O . PHE A 1 98 ? -3.766 -4.056 -2.516 1.00 84.06 98 PHE A O 1
ATOM 792 N N . ASP A 1 99 ? -5.920 -4.025 -1.910 1.00 84.75 99 ASP A N 1
ATOM 793 C CA . ASP A 1 99 ? -6.339 -5.101 -2.827 1.00 84.75 99 ASP A CA 1
ATOM 794 C C . ASP A 1 99 ? -6.140 -4.730 -4.296 1.00 84.75 99 ASP A C 1
ATOM 796 O O . ASP A 1 99 ? -5.755 -5.569 -5.107 1.00 84.75 99 ASP A O 1
ATOM 800 N N . TYR A 1 100 ? -6.402 -3.468 -4.635 1.00 84.06 100 TYR A N 1
ATOM 801 C CA . TYR A 1 100 ? -6.174 -2.962 -5.977 1.00 84.06 100 TYR A CA 1
ATOM 802 C C . TYR A 1 100 ? -4.675 -2.850 -6.248 1.00 84.06 100 TYR A C 1
ATOM 804 O O . TYR A 1 100 ? -4.212 -3.374 -7.254 1.00 84.06 100 TYR A O 1
ATOM 812 N N . VAL A 1 101 ? -3.904 -2.280 -5.313 1.00 83.31 101 VAL A N 1
ATOM 813 C CA . VAL A 1 101 ? -2.438 -2.169 -5.427 1.00 83.31 101 VAL A CA 1
ATOM 814 C C . VAL A 1 101 ? -1.779 -3.541 -5.627 1.00 83.31 101 VAL A C 1
ATOM 816 O O . VAL A 1 101 ? -0.896 -3.658 -6.463 1.00 83.31 101 VAL A O 1
ATOM 819 N N . CYS A 1 102 ? -2.260 -4.603 -4.965 1.00 75.12 102 CYS A N 1
ATOM 820 C CA . CYS A 1 102 ? -1.768 -5.979 -5.168 1.00 75.12 102 CYS A CA 1
ATOM 821 C C . CYS A 1 102 ? -1.903 -6.495 -6.609 1.00 75.12 102 CYS A C 1
ATOM 823 O O . CYS A 1 102 ? -1.202 -7.435 -6.987 1.00 75.12 102 CYS A O 1
ATOM 825 N N . LYS A 1 103 ? -2.884 -5.974 -7.353 1.00 80.06 103 LYS A N 1
ATOM 826 C CA . LYS A 1 103 ? -3.308 -6.478 -8.665 1.00 80.06 103 LYS A CA 1
ATOM 827 C C . LYS A 1 103 ? -2.747 -5.671 -9.818 1.00 80.06 103 LYS A C 1
ATOM 829 O O . LYS A 1 103 ? -2.766 -6.162 -10.946 1.00 80.06 103 LYS A O 1
ATOM 834 N N . ILE A 1 104 ? -2.304 -4.440 -9.576 1.00 74.94 104 ILE A N 1
ATOM 835 C CA . ILE A 1 104 ? -1.654 -3.679 -10.631 1.00 74.94 104 ILE A CA 1
ATOM 836 C C . ILE A 1 104 ? -0.316 -4.400 -10.887 1.00 74.94 104 ILE A C 1
ATOM 838 O O . ILE A 1 104 ? 0.553 -4.502 -10.027 1.00 74.94 104 ILE A O 1
ATOM 842 N N . GLY A 1 105 ? -0.188 -5.024 -12.055 1.00 63.75 105 GLY A N 1
ATOM 843 C CA . GLY A 1 105 ? 1.007 -5.788 -12.392 1.00 63.75 105 GLY A CA 1
ATOM 844 C C . GLY A 1 105 ? 2.162 -4.841 -12.682 1.00 63.75 105 GLY A C 1
ATOM 845 O O . GLY A 1 105 ? 2.231 -4.291 -13.778 1.00 63.75 105 GLY A O 1
ATOM 846 N N . LEU A 1 106 ? 3.079 -4.651 -11.730 1.00 65.12 106 LEU A N 1
ATOM 847 C CA . LEU A 1 106 ? 4.417 -4.157 -12.057 1.00 65.12 106 LEU A CA 1
ATOM 848 C C . LEU A 1 106 ? 5.101 -5.238 -12.899 1.00 65.12 106 LEU A C 1
ATOM 850 O O . LEU A 1 106 ? 5.624 -6.216 -12.376 1.00 65.12 106 LEU A O 1
ATOM 854 N N . THR A 1 107 ? 5.036 -5.093 -14.221 1.00 57.59 107 THR A N 1
ATOM 855 C CA . THR A 1 107 ? 5.657 -6.024 -15.177 1.00 57.59 107 THR A CA 1
ATOM 856 C C . THR A 1 107 ? 7.182 -5.957 -15.174 1.00 57.59 107 THR A C 1
ATOM 858 O O . THR A 1 107 ? 7.832 -6.873 -15.669 1.00 57.59 107 THR A O 1
ATOM 861 N N . ASP A 1 108 ? 7.758 -4.884 -14.633 1.00 68.62 108 ASP A N 1
ATOM 862 C CA . ASP A 1 108 ? 9.199 -4.671 -14.606 1.00 68.62 108 ASP A CA 1
ATOM 863 C C . ASP A 1 108 ? 9.781 -5.043 -13.233 1.00 68.62 108 ASP A C 1
ATOM 865 O O . ASP A 1 108 ? 9.616 -4.345 -12.227 1.00 68.62 108 ASP A O 1
ATOM 869 N N . TRP A 1 109 ? 10.486 -6.175 -13.229 1.00 63.22 109 TRP A N 1
ATOM 870 C CA . TRP A 1 109 ? 11.176 -6.749 -12.075 1.00 63.22 109 TRP A CA 1
ATOM 871 C C . TRP A 1 109 ? 12.220 -5.808 -11.461 1.00 63.22 109 TRP A C 1
ATOM 873 O O . TRP A 1 109 ? 12.494 -5.907 -10.266 1.00 63.22 109 TRP A O 1
ATOM 883 N N . SER A 1 110 ? 12.746 -4.842 -12.222 1.00 70.44 110 SER A N 1
ATOM 884 C CA . SER A 1 110 ? 13.741 -3.894 -11.712 1.00 70.44 110 SER A CA 1
ATOM 885 C C . SER A 1 110 ? 13.182 -2.933 -10.655 1.00 70.44 110 SER A C 1
ATOM 887 O O . SER A 1 110 ? 13.942 -2.411 -9.835 1.00 70.44 110 SER A O 1
ATOM 889 N N . TYR A 1 111 ? 11.863 -2.700 -10.636 1.00 72.94 111 TYR A N 1
ATOM 890 C CA . TYR A 1 111 ? 11.213 -1.931 -9.572 1.00 72.94 111 TYR A CA 1
ATOM 891 C C . TYR A 1 111 ? 10.993 -2.771 -8.317 1.00 72.94 111 TYR A C 1
ATOM 893 O O . TYR A 1 111 ? 11.099 -2.236 -7.218 1.00 72.94 111 TYR A O 1
ATOM 901 N N . ILE A 1 112 ? 10.729 -4.071 -8.472 1.00 70.44 112 ILE A N 1
ATOM 902 C CA . ILE A 1 112 ? 10.505 -4.995 -7.353 1.00 70.44 112 ILE A CA 1
ATOM 903 C C . ILE A 1 112 ? 11.769 -5.125 -6.499 1.00 70.44 112 ILE A C 1
ATOM 905 O O . ILE A 1 112 ? 11.682 -5.061 -5.276 1.00 70.44 112 ILE A O 1
ATOM 909 N N . GLU A 1 113 ? 12.942 -5.230 -7.126 1.00 71.00 113 GLU A N 1
ATOM 910 C CA . GLU A 1 113 ? 14.224 -5.262 -6.406 1.00 71.00 113 GLU A CA 1
ATOM 911 C C . GLU A 1 113 ? 14.490 -3.969 -5.623 1.00 71.00 113 GLU A C 1
ATOM 913 O O . GLU A 1 113 ? 15.046 -3.994 -4.528 1.00 71.00 113 GLU A O 1
ATOM 918 N N . LYS A 1 114 ? 14.077 -2.821 -6.171 1.00 75.31 114 LYS A N 1
ATOM 919 C CA . LYS A 1 114 ? 14.306 -1.509 -5.547 1.00 75.31 114 LYS A CA 1
ATOM 920 C C . LYS A 1 114 ? 13.280 -1.170 -4.469 1.00 75.31 114 LYS A C 1
ATOM 922 O O . LYS A 1 114 ? 13.622 -0.423 -3.553 1.00 75.31 114 LYS A O 1
ATOM 927 N N . PHE A 1 115 ? 12.060 -1.691 -4.602 1.00 78.69 115 PHE A N 1
ATOM 928 C CA . PHE A 1 115 ? 10.895 -1.408 -3.761 1.00 78.69 115 PHE A CA 1
ATOM 929 C C . PHE A 1 115 ? 10.171 -2.706 -3.374 1.00 78.69 115 PHE A C 1
ATOM 931 O O . PHE A 1 115 ? 9.056 -2.970 -3.844 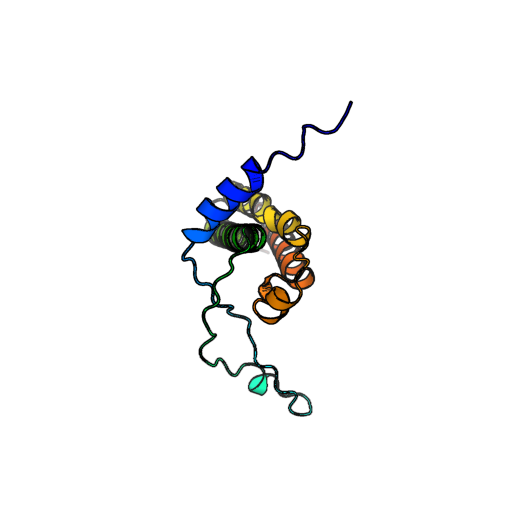1.00 78.69 115 PHE A O 1
ATOM 938 N N . PRO A 1 116 ? 10.771 -3.529 -2.498 1.00 77.62 116 PRO A N 1
ATOM 939 C CA . PRO A 1 116 ? 10.162 -4.782 -2.060 1.00 77.62 116 PRO A CA 1
ATOM 940 C C . PRO A 1 116 ? 8.830 -4.580 -1.314 1.00 77.62 116 PRO A C 1
ATOM 942 O O . PRO A 1 116 ? 8.003 -5.494 -1.274 1.00 77.62 116 PRO A O 1
ATOM 945 N N . GLU A 1 117 ? 8.560 -3.382 -0.781 1.00 79.88 117 GLU A N 1
ATOM 946 C CA . GLU A 1 117 ? 7.271 -3.018 -0.179 1.00 79.88 117 GLU A CA 1
ATOM 947 C C . GLU A 1 117 ? 6.082 -3.089 -1.146 1.00 79.88 117 GLU A C 1
ATOM 949 O O . GLU A 1 117 ? 4.953 -3.294 -0.704 1.00 79.88 117 GLU A O 1
ATOM 954 N N . LEU A 1 118 ? 6.322 -2.952 -2.453 1.00 79.88 118 LEU A N 1
ATOM 955 C CA . LEU A 1 118 ? 5.268 -2.983 -3.472 1.00 79.88 118 LEU A CA 1
ATOM 956 C C . LEU A 1 118 ? 4.940 -4.399 -3.940 1.00 79.88 118 LEU A C 1
ATOM 958 O O . LEU A 1 118 ? 4.060 -4.591 -4.779 1.00 79.88 118 LEU A O 1
ATOM 962 N N . THR A 1 119 ? 5.645 -5.407 -3.429 1.00 80.62 119 THR A N 1
ATOM 963 C CA . THR A 1 119 ? 5.423 -6.788 -3.843 1.00 80.62 119 THR A CA 1
ATOM 964 C C . THR A 1 119 ? 4.025 -7.264 -3.455 1.00 80.62 119 THR A C 1
ATOM 966 O O . THR A 1 119 ? 3.471 -6.901 -2.413 1.00 80.62 119 THR A O 1
ATOM 969 N N . SER A 1 120 ? 3.454 -8.133 -4.292 1.00 81.75 120 SER A N 1
ATOM 970 C CA . SER A 1 120 ? 2.129 -8.713 -4.048 1.00 81.75 120 SER A CA 1
ATOM 971 C C . SER A 1 120 ? 1.991 -9.358 -2.653 1.00 81.75 120 SER A C 1
ATOM 973 O O . SER A 1 120 ? 0.972 -9.110 -2.000 1.00 81.75 120 SER A O 1
ATOM 975 N N . PRO A 1 121 ? 2.994 -10.092 -2.115 1.00 82.94 121 PRO A N 1
ATOM 976 C CA . PRO A 1 121 ? 2.932 -10.625 -0.753 1.00 82.94 121 PRO A CA 1
ATOM 977 C C . PRO A 1 121 ? 2.853 -9.546 0.336 1.00 82.94 121 PRO A C 1
ATOM 979 O O . PRO A 1 121 ? 2.064 -9.694 1.272 1.00 82.94 121 PRO A O 1
ATOM 982 N N . VAL A 1 122 ? 3.615 -8.450 0.222 1.00 84.12 122 VAL A N 1
ATOM 983 C CA . VAL A 1 122 ? 3.589 -7.359 1.213 1.00 84.12 122 VAL A CA 1
ATOM 984 C C . VAL A 1 122 ? 2.247 -6.636 1.174 1.00 84.12 122 VAL A C 1
ATOM 986 O O . VAL A 1 122 ? 1.586 -6.506 2.208 1.00 84.12 122 VAL A O 1
ATOM 989 N N . CYS A 1 123 ? 1.785 -6.244 -0.014 1.00 84.94 123 CYS A N 1
ATOM 990 C CA . CYS A 1 123 ? 0.487 -5.595 -0.184 1.00 84.94 123 CYS A CA 1
ATOM 991 C C . CYS A 1 123 ? -0.672 -6.491 0.302 1.00 84.94 123 CYS A C 1
ATOM 993 O O . CYS A 1 123 ? -1.590 -6.013 0.976 1.00 84.94 123 CYS A O 1
ATOM 995 N N . SER A 1 124 ? -0.609 -7.802 0.038 1.00 87.50 124 SER A N 1
ATOM 996 C CA . SER A 1 124 ? -1.619 -8.767 0.497 1.00 87.50 124 SER A CA 1
ATOM 997 C C . SER A 1 124 ? -1.621 -8.905 2.017 1.00 87.50 124 SER A C 1
ATOM 999 O O . SER A 1 124 ? -2.685 -8.935 2.637 1.00 87.50 124 SER A O 1
ATOM 1001 N N . SER A 1 125 ? -0.436 -8.928 2.631 1.00 89.25 125 SER A N 1
ATOM 1002 C CA . SER A 1 125 ? -0.286 -8.962 4.088 1.00 89.25 125 SER A CA 1
ATOM 1003 C C . SER A 1 125 ? -0.881 -7.708 4.731 1.00 89.25 125 SER A C 1
ATOM 1005 O O . SER A 1 125 ? -1.668 -7.815 5.669 1.00 89.25 125 SER A O 1
ATOM 1007 N N . LEU A 1 126 ? -0.598 -6.521 4.183 1.00 90.06 126 LEU A N 1
ATOM 1008 C CA . LEU A 1 126 ? -1.162 -5.254 4.665 1.00 90.06 126 LEU A CA 1
ATOM 1009 C C . LEU A 1 126 ? -2.688 -5.210 4.546 1.00 90.06 126 LEU A C 1
ATOM 1011 O O . LEU A 1 126 ? -3.368 -4.794 5.484 1.00 90.06 126 LEU A O 1
ATOM 1015 N N . LYS A 1 127 ? -3.248 -5.705 3.437 1.00 90.44 127 LYS A N 1
ATOM 1016 C CA . LYS A 1 127 ? -4.701 -5.858 3.281 1.00 90.44 127 LYS A CA 1
ATOM 1017 C C . LYS A 1 127 ? -5.294 -6.741 4.384 1.00 90.44 127 LYS A C 1
ATOM 1019 O O . LYS A 1 127 ? -6.312 -6.375 4.972 1.00 90.44 127 LYS A O 1
ATOM 1024 N N . LEU A 1 128 ? -4.687 -7.899 4.659 1.00 91.81 128 LEU A N 1
ATOM 1025 C CA . LEU A 1 128 ? -5.157 -8.816 5.703 1.00 91.81 128 LEU A CA 1
ATOM 1026 C C . LEU A 1 128 ? -5.071 -8.185 7.096 1.00 91.81 128 LEU A C 1
ATOM 1028 O O . LEU A 1 128 ? -6.015 -8.318 7.872 1.00 91.81 128 LEU A O 1
ATOM 1032 N N . ILE A 1 129 ? -3.998 -7.445 7.380 1.00 91.88 129 ILE A N 1
ATOM 1033 C CA . ILE A 1 129 ? -3.836 -6.695 8.631 1.00 91.88 129 ILE A CA 1
ATOM 1034 C C . ILE A 1 129 ? -4.961 -5.664 8.788 1.00 91.88 129 ILE A C 1
ATOM 1036 O O . ILE A 1 129 ? -5.661 -5.693 9.797 1.00 91.88 129 ILE A O 1
ATOM 1040 N N . CYS A 1 130 ? -5.222 -4.832 7.772 1.00 90.75 130 CYS A N 1
ATOM 1041 C CA . CYS A 1 130 ? -6.327 -3.865 7.802 1.00 90.75 130 CYS A CA 1
ATOM 1042 C C . CYS A 1 130 ? -7.686 -4.541 8.048 1.00 90.75 130 CYS A C 1
ATOM 1044 O O . CYS A 1 130 ? -8.534 -4.007 8.764 1.00 90.75 130 CYS A O 1
ATOM 1046 N N . LEU A 1 131 ? -7.917 -5.720 7.457 1.00 91.94 131 LEU A N 1
ATOM 1047 C CA . LEU A 1 131 ? -9.142 -6.486 7.688 1.00 91.94 131 LEU A CA 1
ATOM 1048 C C . LEU A 1 131 ? -9.227 -6.999 9.126 1.00 91.94 131 LEU A C 1
ATOM 1050 O O . LEU A 1 131 ? -10.288 -6.875 9.734 1.00 91.94 131 LEU A O 1
ATOM 1054 N N . ALA A 1 132 ? -8.144 -7.551 9.670 1.00 91.81 132 ALA A N 1
ATOM 1055 C CA . ALA A 1 132 ? -8.099 -8.046 11.042 1.00 91.81 132 ALA A CA 1
ATOM 1056 C C . ALA A 1 132 ? -8.334 -6.916 12.057 1.00 91.81 132 ALA A C 1
ATOM 1058 O O . ALA A 1 132 ? -9.202 -7.037 12.922 1.00 91.81 132 ALA A O 1
ATOM 1059 N N . GLU A 1 133 ? -7.642 -5.788 11.891 1.00 90.31 133 GLU A N 1
ATOM 1060 C CA . GLU A 1 133 ? -7.778 -4.598 12.739 1.00 90.31 133 GLU A CA 1
ATOM 1061 C C . GLU A 1 133 ? -9.211 -4.053 12.705 1.00 90.31 133 GLU A C 1
ATOM 1063 O O . GLU A 1 133 ? -9.806 -3.776 13.746 1.00 90.31 133 GLU A O 1
ATOM 1068 N N . ARG A 1 134 ? -9.831 -4.008 11.520 1.00 90.19 134 ARG A N 1
ATOM 1069 C CA . ARG A 1 134 ? -11.243 -3.635 11.384 1.00 90.19 134 ARG A CA 1
ATOM 1070 C C . ARG A 1 134 ? -12.180 -4.578 12.140 1.00 90.19 134 ARG A C 1
ATOM 1072 O O . ARG A 1 134 ? -13.139 -4.119 12.746 1.00 90.19 134 ARG A O 1
ATOM 1079 N N . GLN A 1 135 ? -11.939 -5.889 12.088 1.00 87.75 135 GLN A N 1
ATOM 1080 C CA . GLN A 1 135 ? -12.775 -6.889 12.774 1.00 87.75 135 GLN A CA 1
ATOM 1081 C C . GLN A 1 135 ? -12.610 -6.857 14.301 1.00 87.75 135 GLN A C 1
ATOM 1083 O O . GLN A 1 135 ? -13.506 -7.295 15.032 1.00 87.75 135 GLN A O 1
ATOM 1088 N N . GLN A 1 136 ? -11.470 -6.352 14.781 1.00 87.88 136 GLN A N 1
ATOM 1089 C CA . GLN A 1 136 ? -11.198 -6.145 16.200 1.00 87.88 136 GLN A CA 1
ATOM 1090 C C . GLN A 1 136 ? -11.957 -4.939 16.767 1.00 87.88 136 GLN A C 1
ATOM 1092 O O . GLN A 1 136 ? -12.275 -4.936 17.959 1.00 87.88 136 GLN A O 1
ATOM 1097 N N . ILE A 1 137 ? -12.305 -3.951 15.934 1.00 83.25 137 ILE A N 1
ATOM 1098 C CA . ILE A 1 137 ? -13.172 -2.832 16.321 1.00 83.25 137 ILE A CA 1
ATOM 1099 C C . ILE A 1 137 ? -14.592 -3.362 16.499 1.00 83.25 137 ILE A C 1
ATOM 1101 O O . ILE A 1 137 ? -15.431 -3.346 15.601 1.00 83.25 137 ILE A O 1
ATOM 1105 N N . ARG A 1 138 ? -14.856 -3.878 17.695 1.00 68.19 138 ARG A N 1
ATOM 1106 C CA . ARG A 1 138 ? -16.191 -4.258 18.138 1.00 68.19 138 ARG A CA 1
ATOM 1107 C C . ARG A 1 138 ? -16.672 -3.235 19.154 1.00 68.19 138 ARG A C 1
ATOM 1109 O O . ARG A 1 138 ? -15.893 -2.842 20.026 1.00 68.19 138 ARG A O 1
ATOM 1116 N N . PRO A 1 139 ? -17.957 -2.848 19.113 1.00 58.66 139 PRO A N 1
ATOM 1117 C CA . PRO A 1 139 ? -18.534 -2.095 20.208 1.00 58.66 139 PRO A CA 1
ATOM 1118 C C . PRO A 1 139 ? -18.360 -2.917 21.486 1.00 58.66 139 PRO A C 1
ATOM 1120 O O . PRO A 1 139 ? -18.762 -4.083 21.552 1.00 58.66 139 PRO A O 1
ATOM 1123 N N . LYS A 1 140 ? -17.732 -2.321 22.503 1.00 55.09 140 LYS A N 1
ATOM 1124 C CA . LYS A 1 140 ? -17.671 -2.904 23.843 1.00 55.09 140 LYS A CA 1
ATOM 1125 C C . LYS A 1 140 ? -19.123 -3.152 24.259 1.00 55.09 140 LYS A C 1
ATOM 1127 O O . LYS A 1 140 ? -19.886 -2.195 24.395 1.00 55.09 140 LYS A O 1
ATOM 1132 N N . ARG A 1 141 ? -19.542 -4.417 24.397 1.00 44.97 141 ARG A N 1
ATOM 1133 C CA . ARG A 1 141 ? -20.855 -4.729 24.977 1.00 44.97 141 ARG A CA 1
ATOM 1134 C C . ARG A 1 141 ? -20.882 -4.054 26.350 1.00 44.97 141 ARG A C 1
ATOM 1136 O O . ARG A 1 141 ? -20.099 -4.423 27.222 1.00 44.97 141 ARG A O 1
ATOM 1143 N N . ARG A 1 142 ? -21.729 -3.034 26.532 1.00 42.00 142 ARG A N 1
ATOM 1144 C CA . ARG A 1 142 ? -22.058 -2.497 27.859 1.00 42.00 142 ARG A CA 1
ATOM 1145 C C . ARG A 1 142 ? -22.750 -3.632 28.616 1.00 42.00 142 ARG A C 1
ATOM 1147 O O . ARG A 1 142 ? -23.928 -3.874 28.395 1.00 42.00 142 ARG A O 1
ATOM 1154 N N . GLY A 1 143 ? -21.986 -4.396 29.392 1.00 43.50 143 GLY A N 1
ATOM 1155 C CA . GLY A 1 143 ? -22.507 -5.578 30.080 1.00 43.50 143 GLY A CA 1
ATOM 1156 C C . GLY A 1 143 ? -21.460 -6.559 30.603 1.00 43.50 143 GLY A C 1
ATOM 1157 O O . GLY A 1 143 ? -21.758 -7.742 30.688 1.00 43.50 143 GLY A O 1
ATOM 1158 N N . GLN A 1 144 ? -20.248 -6.113 30.944 1.00 35.19 144 GLN A N 1
ATOM 1159 C CA . GLN A 1 144 ? -19.420 -6.877 31.880 1.00 35.19 144 GLN A CA 1
ATOM 1160 C C . GLN A 1 144 ? -19.692 -6.333 33.279 1.00 35.19 144 GLN A C 1
ATOM 1162 O O . GLN A 1 144 ? -19.111 -5.336 33.698 1.00 35.19 144 GLN A O 1
ATOM 1167 N N . VAL A 1 145 ? -20.647 -6.982 33.947 1.00 38.66 145 VAL A N 1
ATOM 1168 C CA . VAL A 1 145 ? -20.692 -7.056 35.407 1.00 38.66 145 VAL A CA 1
ATOM 1169 C C . VAL A 1 145 ? -19.348 -7.644 35.833 1.00 38.66 145 VAL A C 1
ATOM 1171 O O . VAL A 1 145 ? -18.974 -8.721 35.367 1.00 38.66 145 VAL A O 1
ATOM 1174 N N . GLN A 1 146 ? -18.589 -6.888 36.622 1.00 35.81 146 GLN A N 1
ATOM 1175 C CA . GLN A 1 146 ? -17.427 -7.417 37.324 1.00 35.81 146 GLN A CA 1
ATOM 1176 C C . GLN A 1 146 ? -17.947 -8.390 38.389 1.00 35.81 146 GLN A C 1
ATOM 1178 O O . GLN A 1 146 ? -18.799 -8.004 39.189 1.00 35.81 146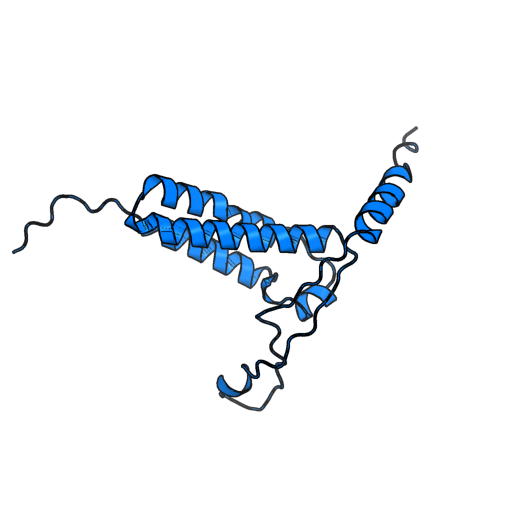 GLN A O 1
ATOM 1183 N N . PHE A 1 147 ? -17.478 -9.636 38.339 1.00 41.62 147 PHE A N 1
ATOM 1184 C CA . PHE A 1 147 ? -17.470 -10.539 39.488 1.00 41.62 147 PHE A CA 1
ATOM 1185 C C . PHE A 1 147 ? -16.112 -10.415 40.172 1.00 41.62 147 PHE A C 1
ATOM 1187 O O . PHE A 1 147 ? -15.113 -10.263 39.426 1.00 41.62 147 PHE A O 1
#

InterPro domains:
  IPR038499 BRO1 domain superfamily [G3DSA:1.25.40.280] (2-138)
  IPR038898 BRO1 domain-containing protein BROX [PTHR23032] (14-137)